Protein AF-X1FUM0-F1 (afdb_monomer)

Organism: NCBI:txid412755

Foldseek 3Di:
DDDQDPVNVVVLCPDPVCLVCVVVVVVVVCPVVDDDDPDDDDDPPPPDDPPD

Sequence (52 aa):
MRWIDTTDLKNWASSRDCQGYLPLVIRRLIRATVKDISWISFPVGDSVIYSG

Radius of gyration: 13.69 Å; Cα contacts (8 Å, |Δi|>4): 9; chains: 1; bounding box: 39×21×29 Å

Secondary structure (DSSP, 8-state):
-----HHHHHHHHTSHHHHHHHHHHHHHHHHHH-S--S-------TT-----

Solvent-accessible surface area (backbone atoms only — not comparable to full-atom values): 3624 Å² total; per-residue (Å²): 134,86,82,84,50,76,64,56,52,53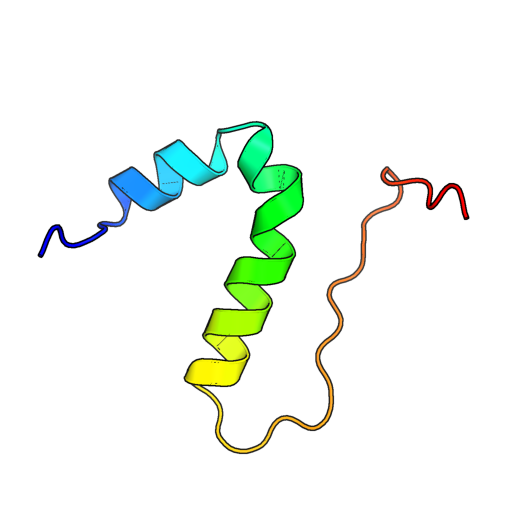,58,44,65,72,36,76,67,30,74,72,44,45,66,56,52,52,52,50,52,53,59,72,75,45,92,86,75,95,79,88,82,78,86,79,62,100,82,69,80,81,77,128

Structure (mmCIF, N/CA/C/O backbone):
data_AF-X1FUM0-F1
#
_entry.id   AF-X1FUM0-F1
#
loop_
_atom_site.group_PDB
_atom_site.id
_atom_site.type_symbol
_atom_site.label_atom_id
_atom_site.label_alt_id
_atom_site.label_comp_id
_atom_site.label_asym_id
_atom_site.label_entity_id
_atom_site.label_seq_id
_atom_site.pdbx_PDB_ins_code
_atom_site.Cartn_x
_atom_site.Cartn_y
_atom_site.Cartn_z
_atom_site.occupancy
_atom_site.B_iso_or_equiv
_atom_site.auth_seq_id
_atom_site.auth_comp_id
_atom_site.auth_asym_id
_atom_site.auth_atom_id
_atom_site.pdbx_PDB_model_num
ATOM 1 N N . MET A 1 1 ? -17.629 -13.437 7.504 1.00 57.22 1 MET A N 1
ATOM 2 C CA . MET A 1 1 ? -16.503 -12.669 6.931 1.00 57.22 1 MET A CA 1
ATOM 3 C C . MET A 1 1 ? -16.645 -11.226 7.364 1.00 57.22 1 MET A C 1
ATOM 5 O O . MET A 1 1 ? -17.742 -10.695 7.246 1.00 57.22 1 MET A O 1
ATOM 9 N N . ARG A 1 2 ? -15.582 -10.609 7.880 1.00 76.94 2 ARG A N 1
ATOM 10 C CA . ARG A 1 2 ? -15.573 -9.173 8.163 1.00 76.94 2 ARG A CA 1
ATOM 11 C C . ARG A 1 2 ? -15.110 -8.471 6.890 1.00 76.94 2 ARG A C 1
ATOM 13 O O . ARG A 1 2 ? -14.007 -8.739 6.424 1.00 76.94 2 ARG A O 1
ATOM 20 N N . TRP A 1 3 ? -15.992 -7.687 6.285 1.00 80.94 3 TRP A N 1
ATOM 21 C CA . TRP A 1 3 ? -15.652 -6.898 5.107 1.00 80.94 3 TRP A CA 1
ATOM 22 C C . TRP A 1 3 ? -14.781 -5.731 5.560 1.00 80.94 3 TRP A C 1
ATOM 24 O O . TRP A 1 3 ? -15.090 -5.108 6.570 1.00 80.94 3 TRP A O 1
ATOM 34 N N . ILE A 1 4 ? -13.679 -5.499 4.851 1.00 83.12 4 ILE A N 1
ATOM 35 C CA . ILE A 1 4 ? -12.814 -4.340 5.073 1.00 83.12 4 ILE A CA 1
ATOM 36 C C . ILE A 1 4 ? -13.435 -3.184 4.302 1.00 83.12 4 ILE A C 1
ATOM 38 O O . ILE A 1 4 ? -13.668 -3.317 3.096 1.00 83.12 4 ILE A O 1
ATOM 42 N N . ASP A 1 5 ? -13.703 -2.076 4.982 1.00 87.06 5 ASP A N 1
ATOM 43 C CA . ASP A 1 5 ? -14.211 -0.866 4.343 1.00 87.06 5 ASP A CA 1
ATOM 44 C C . ASP A 1 5 ? -13.133 0.227 4.217 1.00 87.06 5 ASP A C 1
ATOM 46 O O . ASP A 1 5 ? -11.969 0.075 4.601 1.00 87.06 5 ASP A O 1
ATOM 50 N N . THR A 1 6 ? -13.509 1.354 3.613 1.00 85.62 6 THR A N 1
ATOM 51 C CA . THR A 1 6 ? -12.604 2.485 3.375 1.00 85.62 6 THR A CA 1
ATOM 52 C C . THR A 1 6 ? -12.047 3.084 4.675 1.00 85.62 6 THR A C 1
ATOM 54 O O . THR A 1 6 ? -10.955 3.656 4.670 1.00 85.62 6 THR A O 1
ATOM 57 N N . THR A 1 7 ? -12.774 2.976 5.788 1.00 88.19 7 THR A N 1
ATO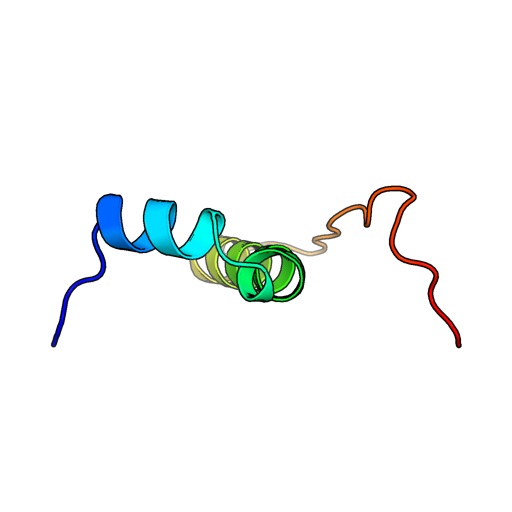M 58 C CA . THR A 1 7 ? -12.374 3.472 7.113 1.00 88.19 7 THR A CA 1
ATOM 59 C C . THR A 1 7 ? -11.272 2.603 7.699 1.00 88.19 7 THR A C 1
ATOM 61 O O . THR A 1 7 ? -10.265 3.135 8.166 1.00 88.19 7 THR A O 1
ATOM 64 N N . ASP A 1 8 ? -11.412 1.281 7.604 1.00 87.81 8 ASP A N 1
ATOM 65 C CA . ASP A 1 8 ? -10.373 0.337 8.028 1.00 87.81 8 ASP A CA 1
ATOM 66 C C . ASP A 1 8 ? -9.060 0.592 7.276 1.00 87.81 8 ASP A C 1
ATOM 68 O O . ASP A 1 8 ? -7.987 0.649 7.882 1.00 87.81 8 ASP A O 1
ATOM 72 N N . LEU A 1 9 ? -9.148 0.825 5.960 1.00 84.19 9 LEU A N 1
ATOM 73 C CA . LEU A 1 9 ? -7.979 1.112 5.128 1.00 84.19 9 LEU A CA 1
ATOM 74 C C . LEU A 1 9 ? -7.311 2.443 5.511 1.00 84.19 9 LEU A C 1
ATOM 76 O O . LEU A 1 9 ? -6.085 2.514 5.572 1.00 84.19 9 LEU A O 1
ATOM 80 N N . LYS A 1 10 ? -8.095 3.492 5.798 1.00 85.94 10 LYS A N 1
ATOM 81 C CA . LYS A 1 10 ? -7.578 4.799 6.251 1.00 85.94 10 LYS A CA 1
ATOM 82 C C . LYS A 1 10 ? -6.902 4.714 7.619 1.00 85.94 10 LYS A C 1
ATOM 84 O O . LYS A 1 10 ? -5.838 5.304 7.821 1.00 85.94 10 LYS A O 1
ATOM 89 N N . ASN A 1 11 ? -7.498 3.960 8.538 1.00 88.50 11 ASN A N 1
ATOM 90 C CA . ASN A 1 11 ? -6.933 3.733 9.863 1.00 88.50 11 ASN A CA 1
ATOM 91 C C . ASN A 1 11 ? -5.624 2.946 9.762 1.00 88.50 11 ASN A C 1
ATOM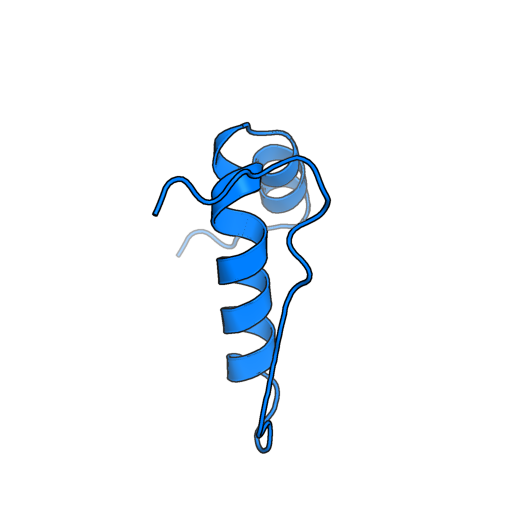 93 O O . ASN A 1 11 ? -4.630 3.319 10.383 1.00 88.50 11 ASN A O 1
ATOM 97 N N . TRP A 1 12 ? -5.590 1.913 8.918 1.00 87.12 12 TRP A N 1
ATOM 98 C CA . TRP A 1 12 ? -4.373 1.152 8.661 1.00 87.12 12 TRP A CA 1
ATOM 99 C C . TRP A 1 12 ? -3.289 2.008 7.999 1.00 87.12 12 TRP A C 1
ATOM 101 O O . TRP A 1 12 ? -2.156 1.985 8.467 1.00 87.12 12 TRP A O 1
ATOM 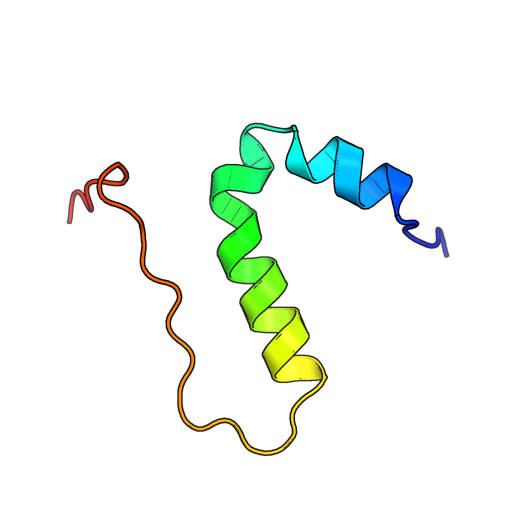111 N N . ALA A 1 13 ? -3.637 2.838 7.010 1.00 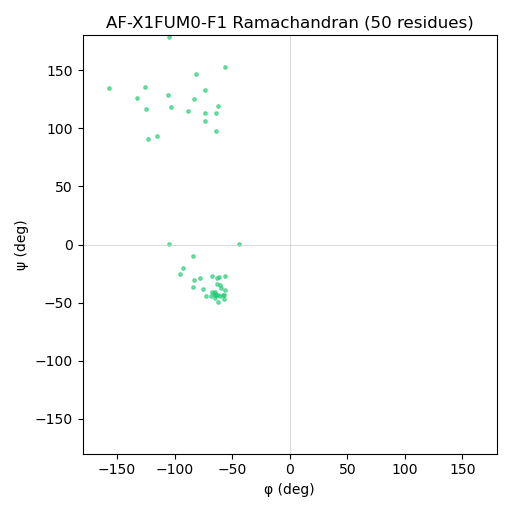83.88 13 ALA A N 1
ATOM 112 C CA . ALA A 1 13 ? -2.711 3.762 6.344 1.00 83.88 13 ALA A CA 1
ATOM 113 C C . ALA A 1 13 ? -2.005 4.735 7.302 1.00 83.88 13 ALA A C 1
ATOM 115 O O . ALA A 1 13 ? -0.892 5.177 7.024 1.00 83.88 13 ALA A O 1
ATOM 116 N N . SER A 1 14 ? -2.635 5.041 8.437 1.00 85.56 14 SER A N 1
ATOM 117 C CA . SER A 1 14 ? -2.071 5.900 9.483 1.00 85.56 14 SER A CA 1
ATOM 118 C C . SER A 1 14 ? -1.139 5.153 10.452 1.00 85.56 14 SER A C 1
ATOM 120 O O . SER A 1 14 ? -0.465 5.787 11.262 1.00 85.56 14 SER A O 1
ATOM 122 N N . SER A 1 15 ? -1.079 3.818 10.389 1.00 86.50 15 SER A N 1
ATOM 123 C CA . SER A 1 15 ? -0.208 2.999 11.237 1.00 86.50 15 SER A CA 1
ATOM 124 C C . SER A 1 15 ? 1.227 2.935 10.705 1.00 86.50 15 SER A C 1
ATOM 126 O O . SER A 1 15 ? 1.472 2.877 9.498 1.00 86.50 15 SER A O 1
ATOM 128 N N . ARG A 1 16 ? 2.192 2.846 11.628 1.00 80.31 16 ARG A N 1
ATOM 129 C CA . ARG A 1 16 ? 3.618 2.621 11.338 1.00 80.31 16 ARG A CA 1
ATOM 130 C C . ARG A 1 16 ? 3.835 1.346 10.519 1.00 80.31 16 ARG A C 1
ATOM 132 O O . ARG A 1 16 ? 4.637 1.349 9.591 1.00 80.31 16 ARG A O 1
ATOM 139 N N . ASP A 1 17 ? 3.079 0.290 10.815 1.00 81.44 17 ASP A N 1
ATOM 140 C CA . ASP A 1 17 ? 3.187 -0.998 10.120 1.00 81.44 17 ASP A CA 1
ATOM 141 C C . ASP A 1 17 ? 2.834 -0.868 8.635 1.00 81.44 17 ASP A C 1
ATOM 143 O O . ASP A 1 17 ? 3.437 -1.510 7.772 1.00 81.44 17 ASP A O 1
ATOM 147 N N . CYS A 1 18 ? 1.892 0.018 8.306 1.00 83.50 18 CYS A N 1
ATOM 148 C CA . CYS A 1 18 ? 1.492 0.243 6.927 1.00 83.50 18 CYS A CA 1
ATOM 149 C C . CYS A 1 18 ? 2.641 0.799 6.083 1.00 83.50 18 CYS A C 1
ATOM 151 O O . CYS A 1 18 ? 2.720 0.481 4.903 1.00 83.50 18 CYS A O 1
ATOM 153 N N . GLN A 1 19 ? 3.590 1.541 6.658 1.00 76.38 19 GLN A N 1
ATOM 154 C CA . GLN A 1 19 ? 4.736 2.061 5.901 1.00 76.38 19 GLN A CA 1
ATOM 155 C C . GLN A 1 19 ? 5.587 0.934 5.288 1.00 76.38 19 GLN A C 1
ATOM 157 O O . GLN A 1 19 ? 6.076 1.079 4.169 1.00 76.38 19 GLN A O 1
ATOM 162 N N . GLY A 1 20 ? 5.709 -0.210 5.973 1.00 79.31 20 GLY A N 1
ATOM 163 C CA 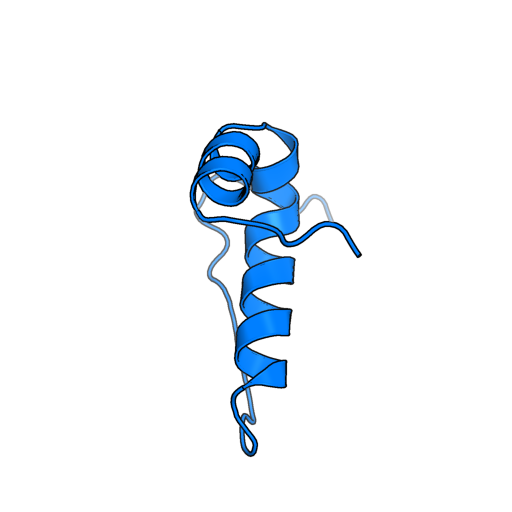. GLY A 1 20 ? 6.415 -1.388 5.456 1.00 79.31 20 GLY A CA 1
ATOM 164 C C . GLY A 1 20 ? 5.552 -2.279 4.556 1.00 79.31 20 GLY A C 1
ATOM 165 O O . GLY A 1 20 ? 6.038 -2.831 3.569 1.00 79.31 20 GLY A O 1
ATOM 166 N N . TYR A 1 21 ? 4.260 -2.418 4.867 1.00 83.75 21 TYR A N 1
ATOM 167 C CA . TYR A 1 21 ? 3.373 -3.364 4.176 1.00 83.75 21 TYR A CA 1
ATOM 168 C C . TYR A 1 21 ? 2.601 -2.773 2.990 1.00 83.75 21 TYR A C 1
ATOM 170 O O . TYR A 1 21 ? 2.161 -3.532 2.122 1.00 83.75 21 TYR A O 1
ATOM 178 N N . LEU A 1 22 ? 2.440 -1.451 2.906 1.00 82.75 22 LEU A N 1
ATOM 179 C CA . LEU A 1 22 ? 1.670 -0.790 1.848 1.00 82.75 22 LEU A CA 1
ATOM 180 C C . LEU A 1 22 ? 2.187 -1.121 0.441 1.00 82.75 22 LEU A C 1
ATOM 182 O O . LEU A 1 22 ? 1.368 -1.529 -0.387 1.00 82.75 22 LEU A O 1
ATOM 186 N N . PRO A 1 23 ? 3.504 -1.059 0.148 1.00 81.69 23 PRO A N 1
ATOM 187 C CA . PRO A 1 23 ? 4.006 -1.411 -1.181 1.00 81.69 23 PRO A CA 1
ATOM 188 C C . PRO A 1 23 ? 3.678 -2.863 -1.554 1.00 81.69 23 PRO A C 1
ATOM 190 O O . PRO A 1 23 ? 3.317 -3.161 -2.693 1.00 81.69 23 PRO A O 1
ATOM 193 N N . LEU A 1 24 ? 3.742 -3.777 -0.578 1.00 83.31 24 LEU A N 1
ATOM 194 C CA . LEU A 1 24 ? 3.431 -5.191 -0.781 1.00 83.31 24 LEU A CA 1
ATOM 195 C C . LEU A 1 24 ? 1.939 -5.414 -1.054 1.00 83.31 24 LEU A C 1
ATOM 197 O O . LEU A 1 24 ? 1.591 -6.180 -1.956 1.00 83.31 24 LEU A O 1
ATOM 201 N N . VAL A 1 25 ? 1.061 -4.761 -0.290 1.00 84.75 25 VAL A N 1
ATOM 202 C CA . VAL A 1 25 ? -0.393 -4.881 -0.462 1.00 84.75 25 VAL A CA 1
ATOM 203 C C . VAL A 1 25 ? -0.825 -4.318 -1.810 1.00 84.75 25 VAL A C 1
ATOM 205 O O . VAL A 1 25 ? -1.530 -5.011 -2.544 1.00 84.75 25 VAL A O 1
ATOM 208 N N . ILE A 1 26 ? -0.338 -3.136 -2.198 1.00 84.75 26 ILE A N 1
ATOM 209 C CA . ILE A 1 26 ? -0.654 -2.559 -3.511 1.00 84.75 26 ILE A CA 1
ATOM 210 C C . ILE A 1 26 ? -0.135 -3.473 -4.632 1.00 84.75 26 ILE A C 1
ATOM 212 O O . ILE A 1 26 ? -0.882 -3.777 -5.562 1.00 84.75 26 ILE A O 1
ATOM 216 N N . ARG A 1 27 ? 1.090 -4.013 -4.525 1.00 83.69 27 ARG A N 1
ATOM 217 C CA . ARG A 1 27 ? 1.622 -4.972 -5.512 1.00 83.69 27 ARG A CA 1
ATOM 218 C C . ARG A 1 27 ? 0.725 -6.197 -5.677 1.00 83.69 27 ARG A C 1
ATOM 220 O O . ARG A 1 27 ? 0.501 -6.647 -6.800 1.00 83.69 27 ARG A O 1
ATOM 227 N N . ARG A 1 28 ? 0.231 -6.752 -4.567 1.00 85.00 28 ARG A N 1
ATOM 228 C CA . ARG A 1 28 ? -0.669 -7.915 -4.580 1.00 85.00 28 ARG A CA 1
ATOM 229 C C . ARG A 1 28 ? -2.023 -7.572 -5.190 1.00 85.00 28 ARG A C 1
ATOM 231 O O . ARG A 1 28 ? -2.516 -8.366 -5.981 1.00 85.00 28 ARG A O 1
ATOM 238 N N . LEU A 1 29 ? -2.582 -6.403 -4.877 1.00 86.00 29 LEU A N 1
ATOM 239 C CA . LEU A 1 29 ? -3.846 -5.945 -5.454 1.00 86.00 29 LEU A CA 1
ATOM 240 C C . LEU A 1 29 ? -3.736 -5.763 -6.969 1.00 86.00 29 LEU A C 1
ATOM 242 O O . LEU A 1 29 ? -4.548 -6.327 -7.693 1.00 86.00 29 LEU A O 1
ATOM 246 N N . ILE A 1 30 ? -2.703 -5.067 -7.456 1.00 85.44 30 ILE A N 1
ATOM 247 C CA . ILE A 1 30 ? -2.495 -4.870 -8.900 1.00 85.44 30 ILE A CA 1
ATOM 248 C C . ILE A 1 30 ? -2.318 -6.219 -9.611 1.00 85.44 30 ILE A C 1
ATOM 250 O O . ILE A 1 30 ? -2.922 -6.463 -10.650 1.00 85.44 30 ILE A O 1
ATOM 25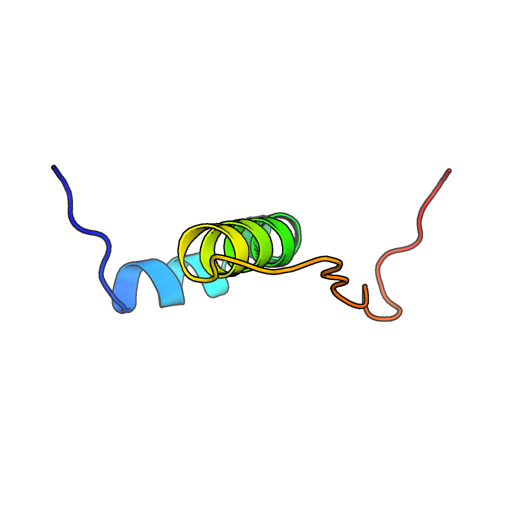4 N N . ARG A 1 31 ? -1.520 -7.130 -9.041 1.00 83.88 31 ARG A N 1
ATOM 255 C CA . ARG A 1 31 ? -1.309 -8.462 -9.628 1.00 83.88 31 ARG A CA 1
ATOM 256 C C . ARG A 1 31 ? -2.565 -9.340 -9.594 1.00 83.88 31 ARG A C 1
ATOM 258 O O . ARG A 1 31 ? -2.691 -10.234 -10.419 1.00 83.88 31 ARG A O 1
ATOM 265 N N . ALA A 1 32 ? -3.468 -9.118 -8.642 1.00 86.94 32 ALA A N 1
ATOM 266 C CA . ALA A 1 32 ? -4.736 -9.837 -8.569 1.00 86.94 32 ALA A CA 1
ATOM 267 C C . ALA A 1 32 ? -5.772 -9.309 -9.575 1.00 86.94 32 ALA A C 1
ATOM 269 O O . ALA A 1 32 ? -6.637 -10.069 -10.003 1.00 86.94 32 ALA A O 1
ATOM 270 N N . THR A 1 33 ? -5.704 -8.028 -9.947 1.00 87.38 33 THR A N 1
ATOM 271 C CA . THR A 1 33 ? -6.678 -7.397 -10.850 1.00 87.38 33 THR A CA 1
ATOM 272 C C . THR A 1 33 ? -6.242 -7.388 -12.311 1.00 87.38 33 THR A C 1
ATOM 274 O O . THR A 1 33 ? -7.098 -7.365 -13.195 1.00 87.38 33 THR A O 1
ATOM 277 N N . VAL A 1 34 ? -4.939 -7.432 -12.592 1.00 88.19 34 VAL A N 1
ATOM 278 C CA . VAL A 1 34 ? -4.404 -7.372 -13.957 1.00 88.19 34 VAL A CA 1
ATOM 279 C C . VAL A 1 34 ? -3.912 -8.746 -14.410 1.00 88.19 34 VAL A C 1
ATOM 281 O O . VAL A 1 34 ? -3.127 -9.389 -13.719 1.00 88.19 34 VAL A O 1
ATOM 284 N N . LYS A 1 35 ? -4.367 -9.194 -15.588 1.00 79.00 35 LYS A N 1
ATOM 285 C CA . LYS A 1 35 ? -4.019 -10.511 -16.154 1.00 79.00 35 LYS A CA 1
ATOM 286 C C . LYS A 1 35 ? -2.603 -10.576 -16.731 1.00 79.00 35 LYS A C 1
ATOM 288 O O . LYS A 1 35 ? -1.931 -11.580 -16.536 1.00 79.00 35 LYS A O 1
ATOM 293 N N . ASP A 1 36 ? -2.148 -9.504 -17.376 1.00 80.75 36 ASP A N 1
ATOM 294 C CA . ASP A 1 36 ? -0.848 -9.439 -18.049 1.00 80.75 36 ASP A CA 1
ATOM 295 C C . ASP A 1 36 ? -0.014 -8.286 -17.495 1.00 80.75 36 ASP A C 1
ATOM 297 O O . ASP A 1 36 ? -0.079 -7.151 -17.964 1.00 80.75 36 ASP A O 1
ATOM 301 N N . ILE A 1 37 ? 0.774 -8.583 -16.463 1.00 77.50 37 ILE A N 1
ATOM 302 C CA . ILE A 1 37 ? 1.797 -7.677 -15.946 1.00 77.50 37 ILE A CA 1
ATOM 303 C C . ILE A 1 37 ? 3.139 -8.395 -15.928 1.00 77.50 37 ILE A C 1
ATOM 305 O O . ILE A 1 37 ? 3.342 -9.368 -15.201 1.00 77.50 37 ILE A O 1
ATOM 309 N N . SER A 1 38 ? 4.071 -7.870 -16.717 1.00 77.25 38 SER A N 1
ATOM 310 C CA . SER A 1 38 ? 5.435 -8.387 -16.830 1.00 77.25 38 SER A CA 1
ATOM 311 C C . SER A 1 38 ? 6.337 -7.855 -15.715 1.00 77.25 38 SER A C 1
ATOM 313 O O . SER A 1 38 ? 7.265 -8.536 -15.286 1.00 77.25 38 SER A O 1
ATOM 315 N N . TRP A 1 39 ? 6.074 -6.636 -15.227 1.00 75.00 39 TRP A N 1
ATOM 316 C CA . TRP A 1 39 ? 6.907 -5.985 -14.218 1.00 75.00 39 TRP A CA 1
ATOM 317 C C . TRP A 1 39 ? 6.138 -4.916 -13.431 1.00 75.00 39 TRP A C 1
ATOM 319 O O . TRP A 1 39 ? 5.433 -4.092 -14.005 1.00 75.00 39 TRP A O 1
ATOM 329 N N . ILE A 1 40 ? 6.297 -4.929 -12.105 1.00 74.81 40 ILE A N 1
ATOM 330 C CA . ILE A 1 40 ? 5.848 -3.878 -11.182 1.00 74.81 40 ILE A CA 1
ATOM 331 C C . ILE A 1 40 ? 7.019 -3.578 -10.255 1.00 74.81 40 ILE A C 1
ATOM 333 O O . ILE A 1 40 ? 7.508 -4.482 -9.571 1.00 74.81 40 ILE A O 1
ATOM 337 N N . SER A 1 41 ? 7.395 -2.307 -10.179 1.00 73.88 41 SER A N 1
ATOM 338 C CA . SER A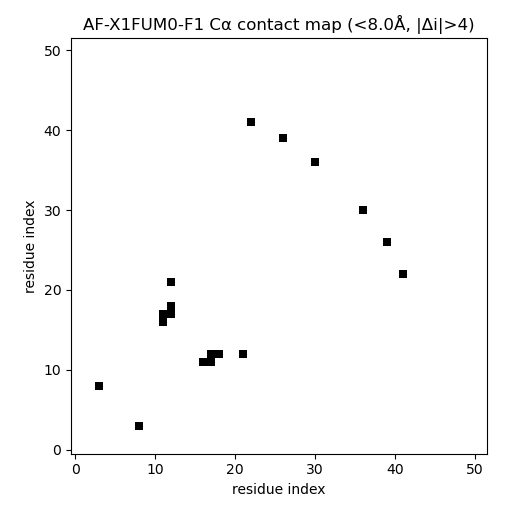 1 41 ? 8.314 -1.784 -9.175 1.00 73.88 41 SER A CA 1
ATOM 339 C C . SER A 1 41 ? 7.658 -0.619 -8.454 1.00 73.88 41 SER A C 1
ATOM 341 O O . SER A 1 41 ? 7.036 0.236 -9.083 1.00 73.88 41 SER A O 1
ATOM 343 N N . PHE A 1 42 ? 7.792 -0.604 -7.132 1.00 70.25 42 PHE A N 1
ATOM 344 C CA . PHE A 1 42 ? 7.450 0.550 -6.317 1.00 70.25 42 PHE A CA 1
ATOM 345 C C . PHE A 1 42 ? 8.761 1.229 -5.939 1.00 70.25 42 PHE A C 1
ATOM 347 O O . PHE A 1 42 ? 9.584 0.578 -5.288 1.00 70.25 42 PHE A O 1
ATOM 354 N N . PRO A 1 43 ? 8.988 2.489 -6.349 1.00 64.00 43 PRO A N 1
ATOM 355 C CA . PRO A 1 43 ? 10.168 3.216 -5.923 1.00 64.00 43 PRO A CA 1
ATOM 356 C C . PRO A 1 43 ? 10.113 3.360 -4.404 1.00 64.00 43 PRO A C 1
ATOM 358 O O . PRO A 1 43 ? 9.170 3.917 -3.840 1.00 64.00 43 PRO A O 1
ATOM 361 N N . VAL A 1 44 ? 11.117 2.803 -3.740 1.00 58.62 44 VAL A N 1
ATOM 362 C CA . VAL A 1 44 ? 11.362 3.046 -2.325 1.00 58.62 44 VAL A CA 1
ATOM 363 C C . VAL A 1 44 ? 11.924 4.463 -2.254 1.00 58.62 44 VAL A C 1
ATOM 365 O O . VAL A 1 44 ? 13.036 4.697 -2.713 1.00 58.62 44 VAL A O 1
ATOM 368 N N . GLY A 1 45 ? 11.123 5.427 -1.788 1.00 51.97 45 GLY A N 1
ATOM 369 C CA . GLY A 1 45 ? 11.589 6.804 -1.599 1.00 51.97 45 GLY A CA 1
ATOM 370 C C . GLY A 1 45 ? 12.817 6.843 -0.683 1.00 51.97 45 GLY A C 1
ATOM 371 O O . GLY A 1 45 ? 12.957 5.962 0.166 1.00 51.97 45 GLY A O 1
ATOM 372 N N . ASP A 1 46 ? 13.664 7.864 -0.854 1.00 51.06 46 ASP A N 1
ATOM 373 C CA . ASP A 1 46 ? 15.010 8.102 -0.279 1.00 51.06 46 ASP A CA 1
ATOM 374 C C . ASP A 1 46 ? 15.244 7.819 1.229 1.00 51.06 46 ASP A C 1
ATOM 376 O O . ASP A 1 46 ? 16.340 8.025 1.741 1.00 51.06 46 ASP A O 1
ATOM 380 N N . SER A 1 47 ? 14.249 7.366 1.990 1.00 50.50 47 SER A N 1
ATOM 381 C CA . SER A 1 47 ? 14.296 7.187 3.447 1.00 50.50 47 SER A CA 1
ATOM 382 C C . SER A 1 47 ? 14.424 5.739 3.934 1.00 50.50 47 SER A C 1
ATOM 384 O O . SER A 1 47 ? 14.455 5.524 5.145 1.00 50.50 47 SER A O 1
ATOM 386 N N . VAL A 1 48 ? 14.502 4.737 3.051 1.00 53.12 48 VAL A N 1
ATOM 387 C CA . VAL A 1 48 ? 14.774 3.347 3.463 1.00 53.12 48 VAL A CA 1
ATOM 388 C C . VAL A 1 48 ? 16.117 2.913 2.896 1.00 53.12 48 VAL A C 1
ATOM 390 O O . VAL A 1 48 ? 16.229 2.448 1.764 1.00 53.12 48 VAL A O 1
ATOM 393 N N . ILE A 1 49 ? 17.150 3.091 3.716 1.00 42.88 49 ILE A N 1
ATOM 394 C CA . ILE A 1 49 ? 18.481 2.544 3.475 1.00 42.88 49 ILE A CA 1
ATOM 395 C C 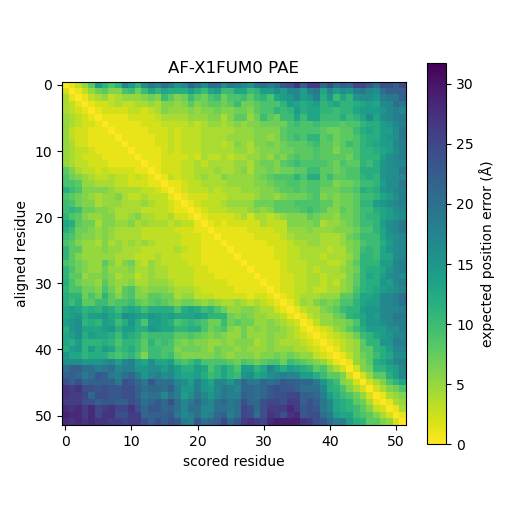. ILE A 1 49 ? 18.348 1.019 3.502 1.00 42.88 49 ILE A C 1
ATOM 397 O O . ILE A 1 49 ? 18.053 0.433 4.543 1.00 42.88 49 ILE A O 1
ATOM 401 N N . TYR A 1 50 ? 18.566 0.377 2.356 1.00 45.38 50 TYR A N 1
ATOM 402 C CA . TYR A 1 50 ? 18.911 -1.040 2.308 1.00 45.38 50 TYR A CA 1
ATOM 403 C C . TYR A 1 50 ? 20.268 -1.203 3.005 1.00 45.38 50 TYR A C 1
ATOM 405 O O . TYR A 1 50 ? 21.314 -0.950 2.412 1.00 45.38 50 TYR A O 1
ATOM 413 N N . SER A 1 51 ? 20.267 -1.586 4.280 1.00 45.81 51 SER A N 1
ATOM 414 C CA . SER A 1 51 ? 21.419 -2.276 4.858 1.00 45.81 51 SER A CA 1
ATOM 415 C C . SER A 1 51 ? 21.395 -3.692 4.286 1.00 45.81 51 SER A C 1
ATOM 417 O O . SER A 1 51 ? 20.410 -4.400 4.501 1.00 45.81 51 SER A O 1
ATOM 419 N N . GLY A 1 52 ? 22.402 -4.003 3.465 1.00 42.25 52 GLY A N 1
ATOM 420 C CA . GLY A 1 52 ? 22.506 -5.225 2.660 1.00 42.25 52 GLY A CA 1
ATOM 421 C C . GLY A 1 52 ? 22.453 -6.537 3.427 1.00 42.25 52 GLY A C 1
ATOM 422 O O . GLY A 1 52 ? 22.578 -6.523 4.671 1.00 42.25 52 GLY A O 1
#

pLDDT: mean 75.98, std 13.78, range [42.25, 88.5]

Mean predicted aligned error: 8.97 Å